Protein AF-A0A7Y0L518-F1 (afdb_monomer_lite)

Organism: NCBI:txid2729629

Sequence (96 aa):
MHLAEAIKNQIIYLQYVLDGVQESVDAEVLRPIEGPLRLAQGELSGEARSTCLRLQRQISHWLDLGLSLSRPTVERVLEGLKSLYAATSPPSPLAG

Foldseek 3Di:
DQLLVLLVVLLVQLVVVLVVDDWKDWLVSCVSVLVSLVVCLVVDDDPLNVLSVVLNVVSVVSVVVRDIGTSVRSVVSSVSSVVNSVRSDDPDPPPD

pLDDT: mean 89.9, std 13.41, range [34.31, 97.75]

Secondary structure (DSSP, 8-state):
--HHHHHHHHHHHHHHHHHH-SSEEEGGGGHHHHHHHHHHTTT--HHHHHHHHHHHHHHHHHHHTT-EEEHHHHHHHHHHHHHHHHHHSPPPS---

Radius of gyration: 13.56 Å; chains: 1; bounding box: 35×29×34 Å

Structure (mmCIF, N/CA/C/O backbone)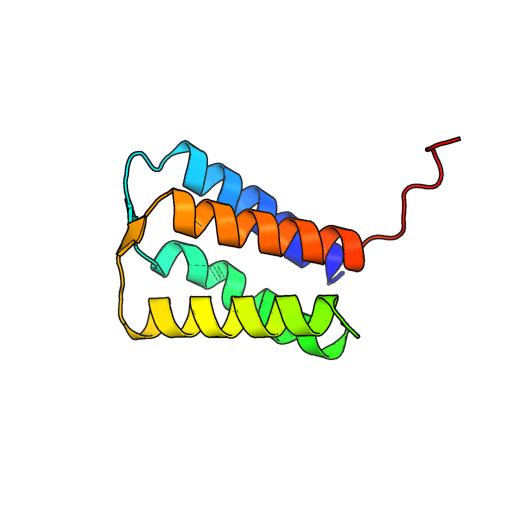:
data_AF-A0A7Y0L518-F1
#
_entry.id   AF-A0A7Y0L518-F1
#
loop_
_atom_site.group_PDB
_atom_site.id
_atom_site.type_symbol
_atom_site.label_atom_id
_atom_site.label_alt_id
_atom_site.label_comp_id
_atom_site.label_asym_id
_atom_site.label_entity_id
_atom_site.label_seq_id
_atom_site.pdbx_PDB_ins_code
_atom_site.Cartn_x
_atom_site.Cartn_y
_atom_site.Cartn_z
_atom_site.occupancy
_atom_site.B_iso_or_equiv
_atom_site.auth_seq_id
_atom_site.auth_comp_id
_atom_site.auth_asym_id
_atom_site.auth_atom_id
_atom_site.pdbx_PDB_model_num
ATOM 1 N N . MET A 1 1 ? -1.541 2.458 -18.216 1.00 55.59 1 MET A N 1
ATOM 2 C CA . MET A 1 1 ? -1.380 3.151 -16.921 1.00 55.59 1 MET A CA 1
ATOM 3 C C . MET A 1 1 ? 0.083 3.025 -16.547 1.00 55.59 1 MET A C 1
ATOM 5 O O . MET A 1 1 ? 0.572 1.905 -16.572 1.00 55.59 1 MET A O 1
ATOM 9 N N . HIS A 1 2 ? 0.801 4.124 -16.315 1.00 83.69 2 HIS A N 1
ATOM 10 C CA . HIS A 1 2 ? 2.212 4.037 -15.934 1.00 83.69 2 HIS A CA 1
ATOM 11 C C . HIS A 1 2 ? 2.314 3.545 -14.483 1.00 83.69 2 HIS A C 1
ATOM 13 O O . HIS A 1 2 ? 1.712 4.139 -13.591 1.00 83.69 2 HIS A O 1
ATOM 19 N N . LEU A 1 3 ? 3.064 2.466 -14.233 1.00 85.19 3 LEU A N 1
ATOM 20 C CA . LEU A 1 3 ? 3.215 1.876 -12.899 1.00 85.19 3 LEU A CA 1
ATOM 21 C C . LEU A 1 3 ? 3.676 2.897 -11.842 1.00 85.19 3 LEU A C 1
ATOM 23 O O . LEU A 1 3 ? 3.127 2.946 -10.742 1.00 85.19 3 LEU A O 1
ATOM 27 N N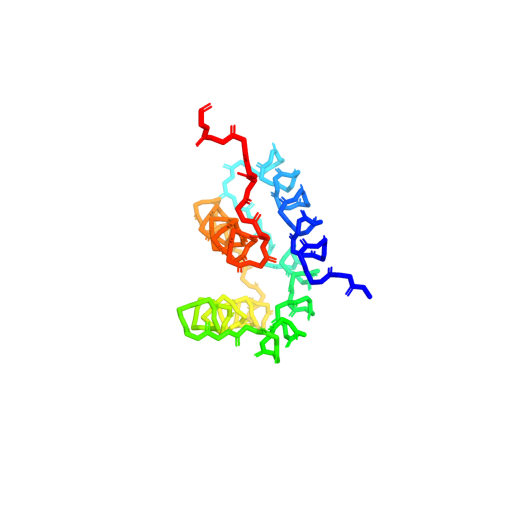 . ALA A 1 4 ? 4.632 3.758 -12.194 1.00 88.06 4 ALA A N 1
ATOM 28 C CA . ALA A 1 4 ? 5.119 4.812 -11.305 1.00 88.06 4 ALA A CA 1
ATOM 29 C C . ALA A 1 4 ? 3.998 5.778 -10.872 1.00 88.06 4 ALA A C 1
ATOM 31 O O . ALA A 1 4 ? 3.921 6.163 -9.708 1.00 88.06 4 ALA A O 1
ATOM 32 N N . GLU A 1 5 ? 3.084 6.126 -11.781 1.00 91.12 5 GLU A N 1
ATOM 33 C CA . GLU A 1 5 ? 1.928 6.981 -11.489 1.00 91.12 5 GLU A CA 1
ATOM 34 C C . GLU A 1 5 ? 0.921 6.273 -10.573 1.00 91.12 5 GLU A C 1
ATOM 36 O O . GLU A 1 5 ? 0.426 6.865 -9.614 1.00 91.12 5 GLU A O 1
ATOM 41 N N . ALA A 1 6 ? 0.681 4.978 -10.808 1.00 90.69 6 ALA A N 1
ATOM 42 C CA . ALA A 1 6 ? -0.174 4.156 -9.957 1.00 90.69 6 ALA A CA 1
ATOM 43 C C . ALA A 1 6 ? 0.322 4.138 -8.504 1.00 90.69 6 ALA A C 1
ATOM 45 O O . ALA A 1 6 ? -0.461 4.371 -7.583 1.00 90.69 6 ALA A O 1
ATOM 46 N N . ILE A 1 7 ? 1.625 3.906 -8.310 1.00 92.44 7 ILE A N 1
ATOM 47 C CA . ILE A 1 7 ? 2.267 3.893 -6.990 1.00 92.44 7 ILE A CA 1
ATOM 48 C C . ILE A 1 7 ? 2.237 5.295 -6.367 1.00 92.44 7 ILE A C 1
ATOM 50 O O . ILE A 1 7 ? 1.876 5.430 -5.198 1.00 92.44 7 ILE A O 1
ATOM 54 N N . LYS A 1 8 ? 2.545 6.348 -7.138 1.00 93.56 8 LYS A N 1
ATOM 55 C CA . LYS A 1 8 ? 2.488 7.744 -6.675 1.00 93.56 8 LYS A CA 1
ATOM 56 C C . LYS A 1 8 ? 1.110 8.113 -6.123 1.00 93.56 8 LYS A C 1
ATOM 58 O O . LYS A 1 8 ? 1.025 8.729 -5.063 1.00 93.56 8 LYS A O 1
ATOM 63 N N . ASN A 1 9 ? 0.039 7.706 -6.798 1.00 94.56 9 ASN A N 1
ATOM 64 C CA . ASN A 1 9 ? -1.323 7.966 -6.335 1.00 94.56 9 ASN A CA 1
ATOM 65 C C . ASN A 1 9 ? -1.617 7.271 -4.995 1.00 94.56 9 ASN A C 1
ATOM 67 O O . ASN A 1 9 ? -2.260 7.868 -4.135 1.00 94.56 9 ASN A O 1
ATOM 71 N N . GLN A 1 10 ? -1.086 6.061 -4.774 1.00 95.75 10 GLN A N 1
ATOM 72 C CA . GLN A 1 10 ? -1.222 5.372 -3.482 1.00 95.75 10 GLN A CA 1
ATOM 73 C C . GLN A 1 10 ? -0.422 6.050 -2.362 1.00 95.75 10 GLN A C 1
ATOM 75 O O . GLN A 1 10 ? -0.883 6.090 -1.224 1.00 95.75 10 GLN A O 1
ATOM 80 N N . ILE A 1 11 ? 0.749 6.616 -2.676 1.00 96.62 11 ILE A N 1
ATOM 81 C CA . ILE A 1 11 ? 1.542 7.413 -1.724 1.00 96.62 11 ILE A CA 1
ATOM 82 C C . ILE A 1 11 ? 0.736 8.630 -1.258 1.00 96.62 11 ILE A C 1
ATOM 84 O O . ILE A 1 11 ? 0.589 8.828 -0.055 1.00 96.62 11 ILE A O 1
ATOM 88 N N . ILE A 1 12 ? 0.188 9.410 -2.197 1.00 96.94 12 ILE A N 1
ATOM 89 C CA . ILE A 1 12 ? -0.609 10.610 -1.891 1.00 96.94 12 ILE A CA 1
ATOM 90 C C . ILE A 1 12 ? -1.833 10.240 -1.050 1.00 96.94 12 ILE A C 1
ATOM 92 O O . ILE A 1 12 ? -2.125 10.889 -0.047 1.00 96.94 12 ILE A O 1
ATOM 96 N N . TYR A 1 13 ? -2.525 9.167 -1.431 1.00 96.62 13 TYR A N 1
ATOM 97 C CA . TYR A 1 13 ? -3.670 8.659 -0.687 1.00 96.62 13 TYR A CA 1
ATOM 98 C C . TYR A 1 13 ? -3.305 8.290 0.762 1.00 96.62 13 TYR A C 1
ATOM 100 O O . TYR A 1 13 ? -3.971 8.736 1.693 1.00 96.62 13 TYR A O 1
ATOM 108 N N . LEU A 1 14 ? -2.224 7.533 0.978 1.00 96.50 14 LEU A N 1
ATOM 109 C CA . LEU A 1 14 ? -1.801 7.149 2.328 1.00 96.50 14 LEU A CA 1
ATOM 110 C C . LEU A 1 14 ? -1.341 8.328 3.179 1.00 96.50 14 LEU A C 1
ATOM 112 O O . LEU A 1 14 ? -1.548 8.305 4.388 1.00 96.50 14 LEU A O 1
ATOM 116 N N . GLN A 1 15 ? -0.720 9.341 2.572 1.00 97.75 15 GLN A N 1
ATOM 117 C CA . GLN A 1 15 ? -0.377 10.577 3.276 1.00 97.75 15 GLN A CA 1
ATOM 118 C C . GLN A 1 15 ? -1.641 11.260 3.804 1.00 97.75 15 GLN A C 1
ATOM 120 O O . GLN A 1 15 ? -1.710 11.557 4.990 1.00 97.75 15 GLN A O 1
ATOM 125 N N . TYR A 1 16 ? -2.676 11.387 2.967 1.00 96.94 16 TYR A N 1
ATOM 126 C CA . TYR A 1 16 ? -3.966 11.935 3.388 1.00 96.94 16 TYR A CA 1
ATOM 127 C C . TYR A 1 16 ? -4.623 11.114 4.511 1.00 96.94 16 TYR A C 1
ATOM 129 O O . TYR A 1 16 ? -5.142 11.682 5.469 1.00 96.94 16 TYR A O 1
ATOM 137 N N . VAL A 1 17 ? -4.574 9.778 4.432 1.00 95.31 17 VAL A N 1
ATOM 138 C CA . VAL A 1 17 ? -5.061 8.906 5.516 1.00 95.31 17 VAL A CA 1
ATOM 139 C C . VAL A 1 17 ? -4.283 9.169 6.805 1.00 95.31 17 VAL A C 1
ATOM 141 O O . VAL A 1 17 ? -4.888 9.388 7.850 1.00 95.31 17 VAL A O 1
ATOM 144 N N . LEU A 1 18 ? -2.950 9.185 6.744 1.00 96.00 18 LEU A N 1
ATOM 145 C CA . LEU A 1 18 ? -2.097 9.419 7.908 1.00 96.00 18 LEU A CA 1
ATOM 146 C C . LEU A 1 18 ? -2.326 10.795 8.538 1.00 96.00 18 LEU A C 1
ATOM 148 O O . LEU A 1 18 ? -2.279 10.893 9.760 1.00 96.00 18 LEU A O 1
ATOM 152 N N . ASP A 1 19 ? -2.624 11.835 7.767 1.00 96.19 19 ASP A N 1
ATOM 153 C CA . ASP A 1 19 ? -2.943 13.159 8.317 1.00 96.19 19 ASP A CA 1
ATOM 154 C C . ASP A 1 19 ? -4.198 13.132 9.215 1.00 96.19 19 ASP A C 1
ATOM 156 O O . ASP A 1 19 ? -4.302 13.915 10.159 1.00 96.19 19 ASP A O 1
ATOM 160 N N . GLY A 1 20 ? -5.126 12.198 8.970 1.00 92.44 20 GLY A N 1
ATOM 161 C CA . GLY A 1 20 ? -6.343 12.005 9.766 1.00 92.44 20 GLY A CA 1
ATOM 162 C C . GLY A 1 20 ? -6.247 10.977 10.904 1.00 92.44 20 GLY A C 1
ATOM 163 O O . GLY A 1 20 ? -7.154 10.913 11.734 1.00 92.44 20 GLY A O 1
ATOM 164 N N . VAL A 1 21 ? -5.187 10.162 10.975 1.00 92.31 21 VAL A N 1
ATOM 165 C CA . VAL A 1 21 ? -5.073 9.048 11.940 1.00 92.31 21 VAL A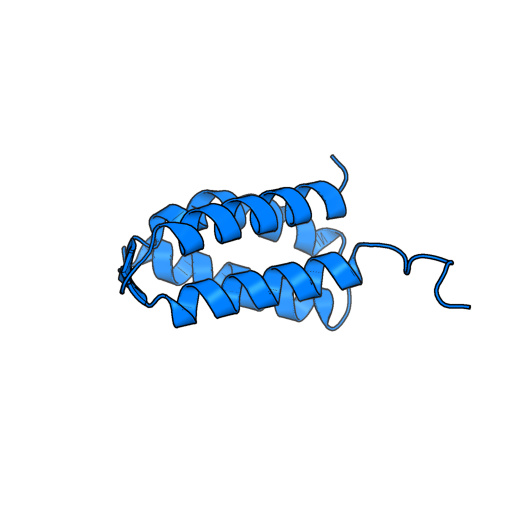 CA 1
ATOM 166 C C . VAL A 1 21 ? -4.281 9.456 13.183 1.00 92.31 21 VAL A C 1
ATOM 168 O O . VAL A 1 21 ? -3.080 9.725 13.105 1.00 92.31 21 VAL A O 1
ATOM 171 N N . GLN A 1 22 ? -4.932 9.427 14.351 1.00 87.88 22 GLN A N 1
ATOM 172 C CA . GLN A 1 22 ? -4.283 9.736 15.634 1.00 87.88 22 GLN A CA 1
ATOM 173 C C . GLN A 1 22 ? -3.579 8.527 16.268 1.00 87.88 22 GLN A C 1
ATOM 175 O O . GLN A 1 22 ? -2.420 8.641 16.654 1.00 87.88 22 GLN A O 1
ATOM 180 N N . GLU A 1 23 ? -4.230 7.361 16.329 1.00 90.56 23 GLU A N 1
ATOM 181 C CA . GLU A 1 23 ? -3.657 6.161 16.966 1.00 90.56 23 GLU A CA 1
ATOM 182 C C . GLU A 1 23 ? -3.721 4.930 16.062 1.00 90.56 23 GLU A C 1
ATOM 184 O O . GLU A 1 23 ? -2.694 4.308 15.770 1.00 90.56 23 GLU A O 1
ATOM 189 N N . SER A 1 24 ? -4.923 4.588 15.593 1.00 95.38 24 SER A N 1
ATOM 190 C CA . SER A 1 24 ? -5.151 3.416 14.754 1.00 95.38 24 SER A CA 1
ATOM 191 C C . SER A 1 24 ? -6.207 3.659 13.681 1.00 95.38 24 SER A C 1
ATOM 193 O O . SER A 1 24 ? -6.994 4.603 13.769 1.00 95.38 24 SER A O 1
ATOM 195 N N . VAL A 1 25 ? -6.185 2.823 12.648 1.00 97.00 25 VAL A N 1
ATOM 196 C CA . VAL A 1 25 ? -7.103 2.873 11.513 1.00 97.00 25 VAL A CA 1
ATOM 197 C C . VAL A 1 25 ? -7.422 1.465 11.038 1.00 97.00 25 VAL A C 1
ATOM 199 O O . VAL A 1 25 ? -6.578 0.575 11.119 1.00 97.00 25 VAL A O 1
ATOM 202 N N . ASP A 1 26 ? -8.628 1.264 10.528 1.00 97.50 26 ASP A N 1
ATOM 203 C CA . ASP A 1 26 ? -9.016 0.000 9.909 1.00 97.50 26 ASP A CA 1
ATOM 204 C C . ASP A 1 26 ? -8.097 -0.329 8.716 1.00 97.50 26 ASP A C 1
ATOM 206 O O . ASP A 1 26 ? -7.812 0.543 7.889 1.00 97.50 26 ASP A O 1
ATOM 210 N N . ALA A 1 27 ? -7.638 -1.580 8.615 1.00 97.19 27 ALA A N 1
ATOM 211 C CA . ALA A 1 27 ? -6.850 -2.075 7.492 1.00 97.19 27 ALA A CA 1
ATOM 212 C C . ALA A 1 27 ? -7.538 -1.876 6.131 1.00 97.19 27 ALA A C 1
ATOM 214 O O . ALA A 1 27 ? -6.837 -1.818 5.122 1.00 97.19 27 ALA A O 1
ATOM 215 N N . GLU A 1 28 ? -8.863 -1.709 6.085 1.00 97.19 28 GLU A N 1
ATOM 216 C CA . GLU A 1 28 ? -9.637 -1.388 4.879 1.00 97.19 28 GLU A CA 1
ATOM 217 C C . GLU A 1 28 ? -9.107 -0.169 4.115 1.00 97.19 28 GLU A C 1
ATOM 219 O O . GLU A 1 28 ? -9.183 -0.132 2.884 1.00 97.19 28 GLU A O 1
ATOM 224 N N . VAL A 1 29 ? -8.477 0.795 4.798 1.00 96.12 29 VAL A N 1
ATOM 225 C CA . VAL A 1 29 ? -7.815 1.922 4.118 1.00 96.12 29 VAL A CA 1
ATOM 226 C C . VAL A 1 29 ? -6.682 1.462 3.202 1.00 96.12 29 VAL A C 1
ATOM 228 O O . VAL A 1 29 ? -6.306 2.173 2.287 1.00 96.12 29 VAL A O 1
ATOM 231 N N . LEU A 1 30 ? -6.128 0.264 3.384 1.00 96.81 30 LEU A N 1
ATOM 232 C CA . LEU A 1 30 ? -5.076 -0.268 2.520 1.00 96.81 30 LEU A CA 1
ATOM 233 C C . LEU A 1 30 ? -5.617 -1.000 1.282 1.00 96.81 30 LEU A C 1
ATOM 235 O O . LEU A 1 30 ? -4.838 -1.303 0.375 1.00 96.81 30 LEU A O 1
ATOM 239 N N . ARG A 1 31 ? -6.931 -1.253 1.188 1.00 95.56 31 ARG A N 1
ATOM 240 C CA . ARG A 1 31 ? -7.557 -1.958 0.054 1.00 95.56 31 ARG A CA 1
ATOM 241 C C . ARG A 1 31 ? -7.255 -1.321 -1.316 1.00 95.56 31 ARG A C 1
ATOM 243 O O . ARG A 1 31 ? -6.954 -2.072 -2.246 1.00 95.56 31 ARG A O 1
ATOM 250 N N . PRO A 1 32 ? -7.227 0.020 -1.478 1.00 94.62 32 PRO A N 1
ATOM 251 C CA . PRO A 1 32 ? -6.847 0.655 -2.746 1.00 94.62 32 PRO A CA 1
ATOM 252 C C . PRO A 1 32 ? -5.412 0.347 -3.213 1.00 94.62 32 PRO A C 1
ATOM 254 O O . PRO A 1 32 ? -5.113 0.472 -4.400 1.00 94.62 32 PRO A O 1
ATOM 257 N N . ILE A 1 33 ? -4.529 -0.084 -2.306 1.00 94.81 33 ILE A N 1
ATOM 258 C CA . ILE A 1 33 ? -3.101 -0.314 -2.563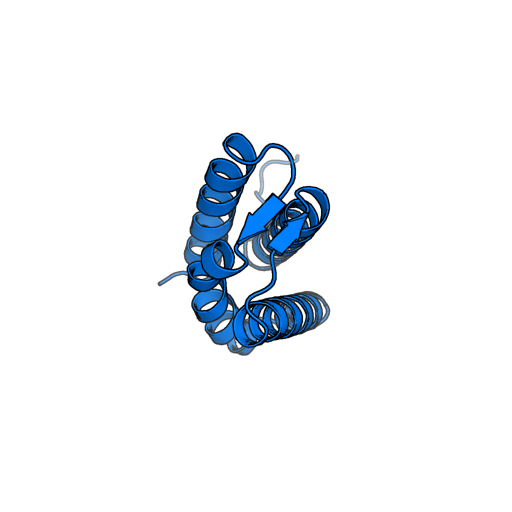 1.00 94.81 33 ILE A CA 1
ATOM 259 C C . ILE A 1 33 ? -2.843 -1.733 -3.093 1.00 94.81 33 ILE A C 1
ATOM 261 O O . ILE A 1 33 ? -1.907 -1.953 -3.865 1.00 94.81 33 ILE A O 1
ATOM 265 N N . GLU A 1 34 ? -3.672 -2.704 -2.706 1.00 92.06 34 GLU A N 1
ATOM 266 C CA . GLU A 1 34 ? -3.458 -4.125 -3.002 1.00 92.06 34 GLU A CA 1
ATOM 267 C C . GLU A 1 34 ? -3.417 -4.412 -4.515 1.00 92.06 34 GLU A C 1
ATOM 269 O O . GLU A 1 34 ? -2.513 -5.095 -5.006 1.00 92.06 34 GLU A O 1
ATOM 274 N N . GLY A 1 35 ? -4.365 -3.842 -5.268 1.00 88.00 35 GLY A N 1
ATOM 275 C CA . GLY A 1 35 ? -4.459 -3.990 -6.723 1.00 88.00 35 GLY A CA 1
ATOM 276 C C . GLY A 1 35 ? -3.219 -3.469 -7.464 1.00 88.00 35 GLY A C 1
ATOM 277 O O . GLY A 1 35 ? -2.592 -4.238 -8.199 1.00 88.00 35 GLY A O 1
ATOM 278 N N . PRO A 1 36 ? -2.814 -2.201 -7.255 1.00 89.94 36 PRO A N 1
ATOM 279 C CA . PRO A 1 36 ? -1.577 -1.651 -7.805 1.00 89.94 36 PRO A CA 1
ATOM 280 C C . PRO A 1 36 ? -0.333 -2.487 -7.488 1.00 89.94 36 PRO A C 1
ATOM 282 O O . PRO A 1 36 ? 0.468 -2.740 -8.387 1.00 89.94 36 PRO A O 1
ATOM 285 N N . LEU A 1 37 ? -0.182 -2.977 -6.250 1.00 92.00 37 LEU A N 1
ATOM 286 C CA . LEU A 1 37 ? 0.946 -3.841 -5.885 1.00 92.00 37 LEU A CA 1
ATOM 287 C C . LEU A 1 37 ? 0.927 -5.174 -6.639 1.00 92.00 37 LEU A C 1
ATOM 289 O O . LEU A 1 37 ? 1.978 -5.655 -7.056 1.00 92.00 37 LEU A O 1
ATOM 293 N N . ARG A 1 38 ? -0.247 -5.778 -6.845 1.00 89.56 38 ARG A N 1
ATOM 294 C CA . ARG A 1 38 ? -0.372 -7.026 -7.612 1.00 89.56 38 ARG A CA 1
ATOM 295 C C . ARG A 1 38 ? 0.072 -6.846 -9.065 1.00 89.56 38 ARG A C 1
ATOM 297 O O . ARG A 1 38 ? 0.807 -7.685 -9.578 1.00 89.56 38 ARG A O 1
ATOM 304 N N . LEU A 1 39 ? -0.328 -5.746 -9.705 1.00 86.88 39 LEU A N 1
ATOM 305 C CA . LEU A 1 39 ? 0.066 -5.424 -11.083 1.00 86.88 39 LEU A CA 1
ATOM 306 C C . LEU A 1 39 ? 1.570 -5.122 -11.192 1.00 86.88 39 LEU A C 1
ATOM 308 O O . LEU A 1 39 ? 2.236 -5.620 -12.097 1.00 86.88 39 LEU A O 1
ATOM 312 N N . ALA A 1 40 ? 2.124 -4.394 -10.217 1.00 87.00 40 ALA A N 1
ATOM 313 C CA . ALA A 1 40 ? 3.534 -4.005 -10.179 1.00 87.00 40 ALA A CA 1
ATOM 314 C C . ALA A 1 40 ? 4.511 -5.193 -10.226 1.00 87.00 40 ALA A C 1
ATOM 316 O O . ALA A 1 40 ? 5.624 -5.074 -10.731 1.00 87.00 40 ALA A O 1
ATOM 317 N N . GLN A 1 41 ? 4.126 -6.358 -9.700 1.00 86.00 41 GLN A N 1
ATOM 318 C CA . GLN A 1 41 ? 5.019 -7.519 -9.588 1.00 86.00 41 GLN A CA 1
ATOM 319 C C . GLN A 1 41 ? 5.538 -8.052 -10.923 1.00 86.00 41 GLN A C 1
ATOM 321 O O . GLN A 1 41 ? 6.607 -8.666 -10.933 1.00 86.00 41 GLN A O 1
ATOM 326 N N . GLY A 1 42 ? 4.787 -7.860 -12.013 1.00 85.75 42 GLY A N 1
ATOM 327 C CA . GLY A 1 42 ? 5.193 -8.282 -13.356 1.00 85.75 42 GLY A CA 1
ATOM 328 C C . GLY A 1 42 ? 6.225 -7.356 -14.004 1.00 85.75 42 GLY A C 1
ATOM 329 O O . GLY A 1 42 ? 6.938 -7.780 -14.906 1.00 85.75 42 GLY A O 1
ATOM 330 N N . GLU A 1 43 ? 6.324 -6.116 -13.526 1.00 88.00 43 GLU A N 1
ATOM 331 C CA . GLU A 1 43 ? 7.186 -5.070 -14.091 1.00 88.00 43 GLU A CA 1
ATOM 332 C C . GLU A 1 43 ? 8.446 -4.824 -13.241 1.00 88.00 43 GLU A C 1
ATOM 334 O O . GLU A 1 43 ? 9.420 -4.239 -13.711 1.00 88.00 43 GLU A O 1
ATOM 339 N N . LEU A 1 44 ? 8.447 -5.280 -11.985 1.00 88.31 44 LEU A N 1
ATOM 340 C CA . LEU A 1 44 ? 9.546 -5.103 -11.035 1.00 88.31 44 LEU A CA 1
ATOM 341 C C . LEU A 1 44 ? 10.543 -6.270 -11.052 1.00 88.31 44 LEU A C 1
ATOM 343 O O . LEU A 1 44 ? 10.178 -7.435 -11.214 1.00 88.31 44 LEU A O 1
ATOM 347 N N . SER A 1 45 ? 11.808 -5.976 -10.747 1.00 88.50 45 SER A N 1
ATOM 348 C CA . SER A 1 45 ? 12.872 -6.974 -10.577 1.00 88.50 45 SER A CA 1
ATOM 349 C C . SER A 1 45 ? 13.665 -6.761 -9.278 1.00 88.50 45 SER A C 1
ATOM 351 O O . SER A 1 45 ? 13.501 -5.755 -8.583 1.00 88.50 45 SER A O 1
ATOM 353 N N . GLY A 1 46 ? 14.474 -7.758 -8.900 1.00 90.88 46 GLY A N 1
ATOM 354 C CA . GLY A 1 46 ? 15.392 -7.683 -7.758 1.00 90.88 46 GLY A CA 1
ATOM 355 C C . GLY A 1 46 ? 14.734 -7.314 -6.421 1.00 90.88 46 GLY A C 1
ATOM 356 O O . GLY A 1 46 ? 13.726 -7.898 -6.003 1.00 90.88 46 GLY A O 1
ATOM 357 N N . GLU A 1 47 ? 15.330 -6.340 -5.735 1.00 90.81 47 GLU A N 1
ATOM 358 C CA . GLU A 1 47 ? 14.885 -5.865 -4.423 1.00 90.81 47 GLU A CA 1
ATOM 359 C C . GLU A 1 47 ? 13.498 -5.212 -4.478 1.00 90.81 47 GLU A C 1
ATOM 361 O O . GLU A 1 47 ? 12.660 -5.474 -3.614 1.00 90.81 47 GLU A O 1
ATOM 366 N N . ALA A 1 48 ? 13.199 -4.446 -5.531 1.00 91.44 48 ALA A N 1
ATOM 367 C CA . ALA A 1 48 ? 11.902 -3.793 -5.688 1.00 91.44 48 ALA A CA 1
ATOM 368 C C . ALA A 1 48 ? 10.765 -4.821 -5.779 1.00 91.44 48 ALA A C 1
ATOM 370 O O . ALA A 1 48 ? 9.739 -4.689 -5.109 1.00 91.44 48 ALA A O 1
ATOM 371 N N . ARG A 1 49 ? 10.972 -5.917 -6.521 1.00 94.06 49 ARG A N 1
ATOM 372 C CA . ARG A 1 49 ? 10.001 -7.021 -6.575 1.00 94.06 49 ARG A CA 1
ATOM 373 C C . ARG A 1 49 ? 9.804 -7.671 -5.204 1.00 94.06 49 ARG A C 1
ATOM 375 O O . ARG A 1 49 ? 8.673 -7.964 -4.819 1.00 94.06 49 ARG A O 1
ATOM 382 N N . SER A 1 50 ? 10.886 -7.862 -4.452 1.00 94.88 50 SER A N 1
ATOM 383 C CA . SER A 1 50 ? 10.846 -8.461 -3.111 1.00 94.88 50 SER A CA 1
ATOM 384 C C . SER A 1 50 ? 10.094 -7.578 -2.109 1.00 94.88 50 SER A C 1
ATOM 386 O O . SER A 1 50 ? 9.247 -8.072 -1.362 1.00 94.88 50 SER A O 1
ATOM 388 N N . THR A 1 51 ? 10.337 -6.265 -2.139 1.00 94.62 51 THR A N 1
ATOM 389 C CA . THR A 1 51 ? 9.607 -5.272 -1.338 1.00 94.62 51 THR A CA 1
ATOM 390 C C . THR A 1 51 ? 8.124 -5.247 -1.700 1.00 94.62 51 THR A C 1
ATOM 392 O O . THR A 1 51 ? 7.284 -5.289 -0.801 1.00 94.62 51 THR A O 1
ATOM 395 N N . CYS A 1 52 ? 7.794 -5.277 -2.993 1.00 95.38 52 CYS A N 1
ATOM 396 C CA . CYS A 1 52 ? 6.414 -5.313 -3.474 1.00 95.38 52 CYS A CA 1
ATOM 397 C C . CYS A 1 52 ? 5.660 -6.560 -2.983 1.00 95.38 52 CYS A C 1
ATOM 399 O O . CYS A 1 52 ? 4.595 -6.445 -2.377 1.00 95.38 52 CYS A O 1
ATOM 401 N N . LEU A 1 53 ? 6.252 -7.750 -3.139 1.00 95.50 53 LEU A N 1
ATOM 402 C CA . LEU A 1 53 ? 5.676 -9.014 -2.663 1.00 95.50 53 LEU A CA 1
ATOM 403 C C . LEU A 1 53 ? 5.503 -9.057 -1.141 1.00 95.50 53 LEU A C 1
ATOM 405 O O . LEU A 1 53 ? 4.569 -9.679 -0.632 1.00 95.50 53 LEU A O 1
ATOM 409 N N . ARG A 1 54 ? 6.425 -8.450 -0.387 1.00 95.88 54 ARG A N 1
ATOM 410 C CA . ARG A 1 54 ? 6.321 -8.364 1.074 1.00 95.88 54 ARG A CA 1
ATOM 411 C C . ARG A 1 54 ? 5.145 -7.480 1.485 1.00 95.88 54 ARG A C 1
ATOM 413 O O . ARG A 1 54 ? 4.321 -7.936 2.272 1.00 95.88 54 ARG A O 1
ATOM 420 N N . LEU A 1 55 ? 5.046 -6.274 0.924 1.00 96.62 55 LEU A N 1
ATOM 421 C CA . LEU A 1 55 ? 3.949 -5.346 1.212 1.00 96.62 55 LEU A CA 1
ATOM 422 C C . LEU A 1 55 ? 2.599 -5.947 0.829 1.00 96.62 55 LEU A C 1
ATOM 424 O O . LEU A 1 55 ? 1.686 -5.948 1.646 1.00 96.62 55 LEU A O 1
ATOM 428 N N . GLN A 1 56 ? 2.488 -6.522 -0.371 1.00 96.50 56 GLN A N 1
ATOM 429 C CA . GLN A 1 56 ? 1.237 -7.113 -0.839 1.00 96.50 56 GLN A CA 1
ATOM 430 C C . GLN A 1 56 ? 0.760 -8.230 0.099 1.00 96.50 56 GLN A C 1
ATOM 432 O O . GLN A 1 56 ? -0.411 -8.251 0.469 1.00 96.50 56 GLN A O 1
ATOM 437 N N . ARG A 1 57 ? 1.660 -9.124 0.537 1.00 96.56 57 ARG A N 1
ATOM 438 C CA . ARG A 1 57 ? 1.317 -10.195 1.488 1.00 96.56 57 ARG A CA 1
ATOM 439 C C . ARG A 1 57 ? 0.875 -9.659 2.846 1.00 96.56 57 ARG A C 1
ATOM 441 O O . ARG A 1 57 ? -0.094 -10.166 3.394 1.00 96.56 57 ARG A O 1
ATOM 448 N N . GLN A 1 58 ? 1.562 -8.649 3.380 1.00 96.81 58 GLN A N 1
ATOM 449 C CA . GLN A 1 58 ? 1.197 -8.040 4.662 1.00 96.81 58 GLN A CA 1
ATOM 450 C C . GLN A 1 58 ? -0.171 -7.361 4.592 1.00 96.81 58 GLN A C 1
ATOM 452 O O . GLN A 1 58 ? -1.020 -7.629 5.433 1.00 96.81 58 GLN A O 1
ATOM 457 N N . ILE A 1 59 ? -0.399 -6.552 3.556 1.00 97.06 59 ILE A N 1
ATOM 458 C CA . ILE A 1 59 ? -1.671 -5.858 3.338 1.00 97.06 59 ILE A CA 1
ATOM 459 C C . ILE A 1 59 ? -2.811 -6.863 3.180 1.00 97.06 59 ILE A C 1
ATOM 461 O O . ILE A 1 59 ? -3.809 -6.744 3.881 1.00 97.06 59 ILE A O 1
ATOM 465 N N . SER A 1 60 ? -2.639 -7.879 2.327 1.00 96.75 60 SER A N 1
ATOM 466 C CA . SER A 1 60 ? -3.667 -8.912 2.116 1.00 96.75 60 SER A CA 1
ATOM 467 C C . SER A 1 60 ? -3.997 -9.621 3.430 1.00 96.75 60 SER A C 1
ATOM 469 O O . SER A 1 60 ? -5.157 -9.735 3.797 1.00 96.75 60 SER A O 1
ATOM 471 N N . HIS A 1 61 ? -2.973 -10.002 4.199 1.00 97.12 61 HIS A N 1
ATOM 472 C CA . HIS A 1 61 ? -3.163 -10.649 5.493 1.00 97.12 61 HIS A CA 1
ATOM 473 C C . HIS A 1 61 ? -3.917 -9.772 6.505 1.00 97.12 61 HIS A C 1
ATOM 475 O O . HIS A 1 61 ? -4.759 -10.275 7.244 1.00 97.12 61 HIS A O 1
ATOM 481 N N . TRP A 1 62 ? -3.630 -8.470 6.556 1.00 97.56 62 TRP A N 1
ATOM 482 C CA . TRP A 1 62 ? -4.323 -7.549 7.460 1.00 97.56 62 TRP A CA 1
ATOM 483 C C . TRP A 1 62 ? -5.776 -7.299 7.050 1.00 97.56 62 TRP A C 1
ATOM 485 O O . TRP A 1 62 ? -6.629 -7.205 7.930 1.00 97.56 62 TRP A O 1
ATOM 495 N N . LEU A 1 63 ? -6.050 -7.232 5.743 1.00 96.81 63 LEU A N 1
ATOM 496 C CA . LEU A 1 63 ? -7.403 -7.128 5.192 1.00 96.81 63 LEU A CA 1
ATOM 497 C C . LEU A 1 63 ? -8.220 -8.393 5.480 1.00 96.81 63 LEU A C 1
ATOM 499 O O . LEU A 1 63 ? -9.338 -8.296 5.974 1.00 96.81 63 LEU A O 1
ATOM 503 N N . ASP A 1 64 ? -7.646 -9.575 5.243 1.00 97.31 64 ASP A N 1
ATOM 504 C CA . ASP A 1 64 ? -8.313 -10.864 5.476 1.00 97.31 64 ASP A CA 1
ATOM 505 C C . ASP A 1 64 ? -8.711 -11.058 6.948 1.00 97.31 64 ASP A C 1
ATOM 507 O O . ASP A 1 64 ? -9.719 -11.695 7.252 1.00 97.31 64 ASP A O 1
ATOM 511 N N . LEU A 1 65 ? -7.918 -10.505 7.869 1.00 97.25 65 LEU A N 1
ATOM 512 C CA . LEU A 1 65 ? -8.166 -10.564 9.308 1.00 97.25 65 LEU A CA 1
ATOM 513 C C . LEU A 1 65 ? -9.019 -9.403 9.846 1.00 97.25 65 LEU A C 1
ATOM 515 O O . LEU A 1 65 ? -9.376 -9.437 11.023 1.00 97.25 65 LEU A O 1
ATOM 519 N N . GLY A 1 66 ? -9.320 -8.381 9.036 1.00 95.31 66 GLY A N 1
ATOM 520 C CA . GLY A 1 66 ? -10.053 -7.187 9.476 1.00 95.31 66 GLY A CA 1
ATOM 521 C C . GLY A 1 66 ? -9.366 -6.453 10.635 1.00 95.31 66 GLY A C 1
ATOM 522 O O . GLY A 1 66 ? -10.009 -6.117 11.629 1.00 95.31 66 GLY A O 1
ATOM 523 N N . LEU A 1 67 ? -8.039 -6.286 10.568 1.00 96.19 67 LEU A N 1
ATOM 524 C CA . LEU A 1 67 ? -7.267 -5.709 11.674 1.00 96.19 67 LEU A CA 1
ATOM 525 C C . LEU A 1 67 ? -7.405 -4.189 11.770 1.00 96.19 67 LEU A C 1
ATOM 527 O O . LEU A 1 67 ? -7.497 -3.487 10.767 1.00 96.19 67 LEU A O 1
ATOM 531 N N . SER A 1 68 ? -7.252 -3.673 12.990 1.00 97.44 68 SER A N 1
ATOM 532 C CA . SER A 1 68 ? -6.887 -2.274 13.205 1.00 97.44 68 SER A CA 1
ATOM 533 C C . SER A 1 68 ? -5.364 -2.124 13.197 1.00 97.44 68 SER A C 1
ATOM 535 O O . SER A 1 68 ? -4.637 -2.880 13.850 1.00 97.44 68 SER A O 1
ATOM 537 N N . LEU A 1 69 ? -4.866 -1.155 12.437 1.00 97.38 69 LEU A N 1
ATOM 538 C CA . LEU A 1 69 ? -3.450 -0.891 12.229 1.00 97.38 69 LEU A CA 1
ATOM 539 C C . LEU A 1 69 ? -3.032 0.362 12.980 1.00 97.38 69 LEU A C 1
ATOM 541 O O . LEU A 1 69 ? -3.635 1.421 12.836 1.00 97.38 69 LEU A O 1
ATOM 545 N N . SER A 1 70 ? -1.944 0.257 13.739 1.00 97.31 70 SER A N 1
ATOM 546 C CA . SER A 1 70 ? -1.323 1.426 14.361 1.00 97.31 70 SER A CA 1
ATOM 547 C C . SER A 1 70 ? -0.791 2.400 13.305 1.00 97.31 70 SER A C 1
ATOM 549 O O . SER A 1 70 ? -0.328 1.969 12.242 1.00 97.31 70 SER A O 1
ATOM 551 N N . ARG A 1 71 ? -0.768 3.701 13.616 1.00 96.06 71 ARG A N 1
ATOM 552 C CA . ARG A 1 71 ? -0.150 4.722 12.753 1.00 96.06 71 ARG A CA 1
ATOM 553 C C . ARG A 1 71 ? 1.269 4.333 12.279 1.00 96.06 71 ARG A C 1
ATOM 555 O O . ARG A 1 71 ? 1.485 4.351 11.066 1.00 96.06 71 ARG A O 1
ATOM 562 N N . PRO A 1 72 ? 2.201 3.869 13.144 1.00 97.44 72 PRO A N 1
ATOM 563 C CA . PRO A 1 72 ? 3.525 3.421 12.698 1.00 97.44 72 PRO A CA 1
ATOM 564 C C . PRO A 1 72 ? 3.497 2.262 11.693 1.00 97.44 72 PRO A C 1
ATOM 566 O O . PRO A 1 72 ? 4.396 2.132 10.864 1.00 97.44 72 PRO A O 1
ATOM 569 N N . THR A 1 73 ? 2.486 1.391 11.747 1.00 97.06 73 THR A N 1
ATOM 570 C CA . THR A 1 73 ? 2.323 0.312 10.761 1.00 97.06 73 THR A CA 1
ATOM 571 C C . THR A 1 73 ? 1.993 0.884 9.386 1.00 97.06 73 THR A C 1
ATOM 573 O O . THR A 1 73 ? 2.597 0.476 8.395 1.00 97.06 73 THR A O 1
ATOM 576 N N . VAL A 1 74 ? 1.079 1.852 9.327 1.00 96.56 74 VAL A N 1
ATOM 577 C CA . VAL A 1 74 ? 0.678 2.520 8.081 1.00 96.56 74 VAL A CA 1
ATOM 578 C C . VAL A 1 74 ? 1.831 3.357 7.514 1.00 96.56 74 VAL A C 1
ATOM 580 O O . VAL A 1 74 ? 2.088 3.315 6.312 1.00 96.56 74 VAL A O 1
ATOM 583 N N . GLU A 1 75 ? 2.610 4.026 8.368 1.00 97.25 75 GLU A N 1
ATOM 584 C CA . GLU A 1 75 ? 3.834 4.737 7.966 1.00 97.25 75 GLU A CA 1
ATOM 585 C C . GLU A 1 75 ? 4.862 3.794 7.317 1.00 97.25 75 GLU A C 1
ATOM 587 O O . GLU A 1 75 ? 5.452 4.137 6.294 1.00 97.25 75 GLU A O 1
ATOM 592 N N . ARG A 1 76 ? 5.033 2.562 7.819 1.00 97.56 76 ARG A N 1
ATOM 593 C CA . ARG A 1 76 ? 5.909 1.565 7.168 1.00 97.56 76 ARG A CA 1
ATOM 594 C C . ARG A 1 76 ? 5.409 1.149 5.785 1.00 97.56 76 ARG A C 1
ATOM 596 O O . ARG A 1 76 ? 6.230 0.891 4.905 1.00 97.56 76 ARG A O 1
ATOM 603 N N . VAL A 1 77 ? 4.091 1.074 5.581 1.00 97.25 77 VAL A N 1
ATOM 604 C CA . VAL A 1 77 ? 3.519 0.821 4.248 1.00 97.25 77 VAL A CA 1
ATOM 605 C C . VAL A 1 77 ? 3.852 1.981 3.316 1.00 97.25 77 VAL A C 1
ATOM 607 O O . VAL A 1 77 ? 4.322 1.747 2.203 1.00 97.25 77 VAL A O 1
ATOM 610 N N . LEU A 1 78 ? 3.684 3.220 3.787 1.00 97.69 78 LEU A N 1
ATOM 611 C CA . LEU A 1 78 ? 4.032 4.421 3.033 1.00 97.69 78 LEU A CA 1
ATOM 612 C C . LEU A 1 78 ? 5.517 4.438 2.631 1.00 97.69 78 LEU A C 1
ATOM 614 O O . LEU A 1 78 ? 5.823 4.673 1.463 1.00 97.69 78 LEU A O 1
ATOM 618 N N . GLU A 1 79 ? 6.435 4.144 3.552 1.00 97.50 79 GLU A N 1
ATOM 619 C CA . GLU A 1 79 ? 7.871 4.060 3.242 1.00 97.50 79 GLU A CA 1
ATOM 620 C C . GLU A 1 79 ? 8.181 2.952 2.227 1.00 97.50 79 GLU A C 1
ATOM 622 O O . GL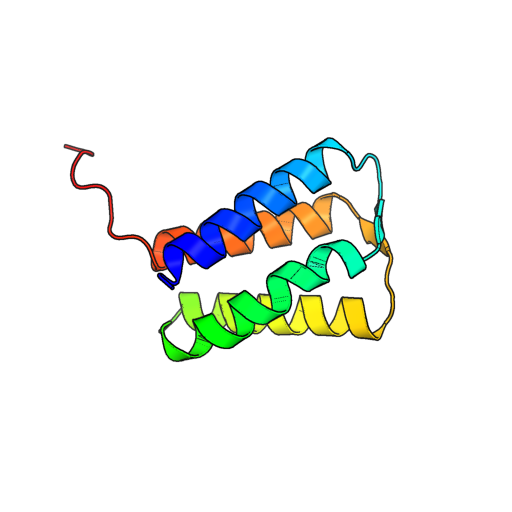U A 1 79 ? 8.961 3.145 1.292 1.00 97.50 79 GLU A O 1
ATOM 627 N N . GLY A 1 80 ? 7.499 1.810 2.340 1.00 96.25 80 GLY A N 1
ATOM 628 C CA . GLY A 1 80 ? 7.569 0.745 1.348 1.00 96.25 80 GLY A CA 1
ATOM 629 C C . GLY A 1 80 ? 7.135 1.204 -0.050 1.00 96.25 80 GLY A C 1
ATOM 630 O O . GLY A 1 80 ? 7.828 0.928 -1.029 1.00 96.25 80 GLY A O 1
ATOM 631 N N . LEU A 1 81 ? 6.032 1.951 -0.155 1.00 96.00 81 LEU A N 1
ATOM 632 C CA . LEU A 1 81 ? 5.566 2.511 -1.426 1.00 96.00 81 LEU A CA 1
ATOM 633 C C . LEU A 1 81 ? 6.528 3.560 -1.994 1.00 96.00 81 LEU A C 1
ATOM 635 O O . LEU A 1 81 ? 6.771 3.556 -3.198 1.00 96.00 81 LEU A O 1
ATOM 639 N N . LYS A 1 82 ? 7.114 4.424 -1.157 1.00 95.44 82 LYS A N 1
ATOM 640 C CA . LYS A 1 82 ? 8.132 5.397 -1.591 1.00 95.44 82 LYS A CA 1
ATOM 641 C C . LYS A 1 82 ? 9.370 4.707 -2.164 1.00 95.44 82 LYS A C 1
ATOM 643 O O . LYS A 1 82 ? 9.863 5.119 -3.212 1.00 95.44 82 LYS A O 1
ATOM 648 N N . SER A 1 83 ? 9.836 3.634 -1.521 1.00 93.69 83 SER A N 1
ATOM 649 C CA . SER A 1 83 ? 10.945 2.814 -2.023 1.00 93.69 83 SER A CA 1
ATOM 650 C C .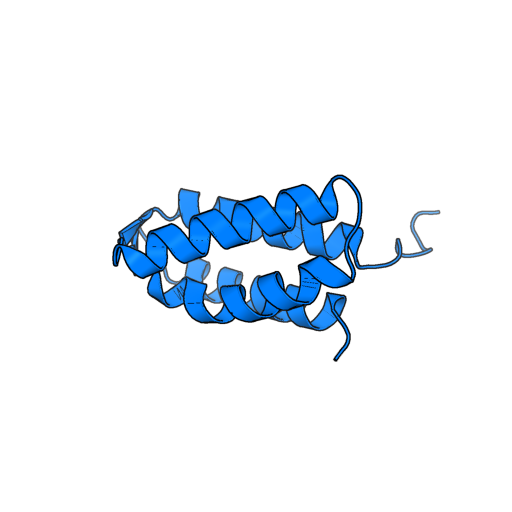 SER A 1 83 ? 10.619 2.195 -3.388 1.00 93.69 83 SER A C 1
ATOM 652 O O . SER A 1 83 ? 11.426 2.280 -4.314 1.00 93.69 83 SER A O 1
ATOM 654 N N . LEU A 1 84 ? 9.406 1.653 -3.557 1.00 93.06 84 LEU A N 1
ATOM 655 C CA . LEU A 1 84 ? 8.949 1.138 -4.851 1.00 93.06 84 LEU A CA 1
ATOM 656 C C . LEU A 1 84 ? 8.869 2.234 -5.915 1.00 93.06 84 LEU A C 1
ATOM 658 O O . LEU A 1 84 ? 9.330 2.032 -7.035 1.00 93.06 84 LEU A O 1
ATOM 662 N N . TYR A 1 85 ? 8.333 3.404 -5.568 1.00 92.69 85 TYR A N 1
ATOM 663 C CA . TYR A 1 85 ? 8.243 4.533 -6.486 1.00 92.69 85 TYR A CA 1
ATOM 664 C C . TYR A 1 85 ? 9.622 4.962 -6.995 1.00 92.69 85 TYR A C 1
ATOM 666 O O . TYR A 1 85 ? 9.787 5.135 -8.203 1.00 92.69 85 TYR A O 1
ATOM 674 N N . ALA A 1 86 ? 10.615 5.053 -6.104 1.00 90.25 86 ALA A N 1
ATOM 675 C CA . ALA A 1 86 ? 11.998 5.366 -6.461 1.00 90.25 86 ALA A CA 1
ATOM 676 C C . ALA A 1 86 ? 12.621 4.312 -7.392 1.00 90.25 86 ALA A C 1
ATOM 678 O O . ALA A 1 86 ? 13.378 4.666 -8.287 1.00 90.25 86 ALA A O 1
ATOM 679 N N . ALA A 1 87 ? 12.269 3.033 -7.228 1.00 87.88 87 ALA A N 1
ATOM 680 C CA . ALA A 1 87 ? 12.735 1.963 -8.111 1.00 87.88 87 ALA A CA 1
ATOM 681 C C . ALA A 1 87 ? 12.046 1.958 -9.491 1.00 87.88 87 ALA A C 1
ATOM 683 O O . ALA A 1 87 ? 12.619 1.467 -10.460 1.00 87.88 87 ALA A O 1
ATOM 684 N N . THR A 1 88 ? 10.818 2.482 -9.587 1.00 84.25 88 THR A N 1
ATOM 685 C CA . THR A 1 88 ? 10.043 2.556 -10.847 1.00 84.25 88 THR A CA 1
ATOM 686 C C . THR A 1 88 ? 10.178 3.878 -11.596 1.00 84.25 88 THR A C 1
ATOM 688 O O . THR A 1 88 ? 9.762 3.970 -12.750 1.00 84.25 88 THR A O 1
ATOM 691 N N . SER A 1 89 ? 10.725 4.907 -10.952 1.00 77.00 89 SER A N 1
ATOM 692 C CA . SER A 1 89 ? 10.919 6.226 -11.549 1.00 77.00 89 SER A CA 1
ATOM 693 C C . SER A 1 89 ? 12.376 6.367 -11.985 1.00 77.00 89 SER A C 1
ATOM 695 O O . SER A 1 89 ? 13.264 6.080 -11.182 1.00 77.00 89 SER A O 1
ATOM 697 N N . PRO A 1 90 ? 12.669 6.810 -13.219 1.00 59.72 90 PRO A N 1
ATOM 698 C CA . PRO A 1 90 ? 14.043 7.111 -13.599 1.00 59.72 90 PRO A CA 1
ATOM 699 C C . PRO A 1 90 ? 14.624 8.174 -12.648 1.00 59.72 90 PRO A C 1
ATOM 701 O O . PRO A 1 90 ? 13.892 9.081 -12.238 1.00 59.72 90 PRO A O 1
ATOM 704 N N . PRO A 1 91 ? 15.918 8.090 -12.284 1.00 56.69 91 PRO A N 1
ATOM 705 C CA . PRO A 1 91 ? 16.555 9.132 -11.490 1.00 56.69 91 PRO A CA 1
ATOM 706 C C . PRO A 1 91 ? 16.420 10.468 -12.227 1.00 56.69 91 PRO A C 1
ATOM 708 O O . PRO A 1 91 ? 16.732 10.557 -13.416 1.00 56.69 91 PRO A O 1
ATOM 711 N N . SER A 1 92 ? 15.928 11.501 -11.537 1.00 45.59 92 SER A N 1
ATOM 712 C CA . SER A 1 92 ? 15.882 12.855 -12.098 1.00 45.59 92 SER A CA 1
ATOM 713 C C . SER A 1 92 ? 17.289 13.254 -12.563 1.00 45.59 92 SER A C 1
ATOM 715 O O . SER A 1 92 ? 18.198 13.265 -11.732 1.00 45.59 92 SER A O 1
ATOM 717 N N . PRO A 1 93 ? 17.497 13.633 -13.837 1.00 47.00 93 PRO A N 1
ATOM 718 C CA . PRO A 1 93 ? 18.821 13.958 -14.378 1.00 47.00 93 PRO A CA 1
ATOM 719 C C . PRO A 1 93 ? 19.407 15.300 -13.883 1.00 47.00 93 PRO A C 1
ATOM 721 O O . PRO A 1 93 ? 20.308 15.837 -14.513 1.00 47.00 93 PRO A O 1
ATOM 724 N N . LEU A 1 94 ? 18.915 15.864 -12.774 1.00 44.78 94 LEU A N 1
ATOM 725 C CA . LEU A 1 94 ? 19.268 17.209 -12.292 1.00 44.78 94 LEU A CA 1
ATOM 726 C C . LEU A 1 94 ? 19.803 17.230 -10.847 1.00 44.78 94 LEU A C 1
ATOM 728 O O . LEU A 1 94 ? 19.573 18.183 -10.111 1.00 44.78 94 LEU A O 1
ATOM 732 N N . ALA A 1 95 ? 20.528 16.188 -10.439 1.00 41.56 95 ALA A N 1
ATOM 733 C CA . ALA A 1 95 ? 21.461 16.265 -9.314 1.00 41.56 95 ALA A CA 1
ATOM 734 C C . ALA A 1 95 ? 22.889 16.288 -9.881 1.00 41.56 95 ALA A C 1
ATOM 736 O O . ALA A 1 95 ? 23.572 15.266 -9.914 1.00 41.56 95 ALA A O 1
ATOM 737 N N . GLY A 1 96 ? 23.278 17.444 -10.418 1.00 34.31 96 GLY A N 1
ATOM 738 C CA . GLY A 1 96 ? 24.600 17.749 -10.962 1.00 34.31 96 GLY A CA 1
ATOM 739 C C . GLY A 1 96 ? 24.932 19.207 -10.711 1.00 34.31 96 GLY A C 1
ATOM 740 O O . GLY A 1 96 ? 23.987 20.025 -10.786 1.00 34.31 96 GLY A O 1
#